Protein AF-A0A932ZPR6-F1 (afdb_monomer)

Nearest PDB structures (foldseek):
  2cpd-assembly1_A  TM=3.664E-01  e=3.251E-01  Homo sapiens
  6q0y-assembly1_A  TM=4.003E-01  e=4.589E-01  Clostridioides difficile 630
  2l48-assembly1_B  TM=3.406E-01  e=9.687E-01  Bacillus phage Gamma
  5a9z-assembly1_CA  TM=4.438E-01  e=5.753E+00  Thermus thermophilus HB8
  2ogk-assembly1_C  TM=2.665E-01  e=3.847E+00  Archaeoglobus fulgidus

Structure (mmCIF, N/CA/C/O backbone):
data_AF-A0A932ZPR6-F1
#
_entry.id   AF-A0A932ZPR6-F1
#
loop_
_atom_site.group_PDB
_atom_site.id
_atom_site.type_symbol
_atom_site.label_atom_id
_atom_site.label_alt_id
_atom_site.label_comp_id
_atom_site.label_asym_id
_atom_site.label_entity_id
_atom_site.label_seq_id
_atom_site.pdbx_PDB_ins_code
_atom_site.Cartn_x
_atom_site.Cartn_y
_atom_site.Cartn_z
_atom_site.occupancy
_atom_site.B_iso_or_equiv
_atom_site.auth_seq_id
_atom_site.auth_comp_id
_atom_site.auth_asym_id
_atom_site.auth_atom_id
_atom_site.pdbx_PDB_model_num
ATOM 1 N N . MET A 1 1 ? 8.414 8.438 45.023 1.00 40.91 1 MET A N 1
ATOM 2 C CA . MET A 1 1 ? 9.130 8.281 43.738 1.00 40.91 1 MET A CA 1
ATOM 3 C C . MET A 1 1 ? 9.738 6.905 43.839 1.00 40.91 1 MET A C 1
ATOM 5 O O . MET A 1 1 ? 10.796 6.776 44.435 1.00 40.91 1 MET A O 1
ATOM 9 N N . ASP A 1 2 ? 9.016 5.896 43.367 1.00 40.22 2 ASP A N 1
ATOM 10 C CA . ASP A 1 2 ? 9.394 4.498 43.551 1.00 40.22 2 ASP A CA 1
ATOM 11 C C . ASP A 1 2 ? 9.586 3.853 42.187 1.00 40.22 2 ASP A C 1
ATOM 13 O O . ASP A 1 2 ? 8.762 3.990 41.278 1.00 40.22 2 ASP A O 1
ATOM 17 N N . PHE A 1 3 ? 10.769 3.267 42.042 1.00 38.22 3 PHE A N 1
ATOM 18 C CA . PHE A 1 3 ? 11.314 2.734 40.809 1.00 38.22 3 PHE A CA 1
ATOM 19 C C . PHE A 1 3 ? 10.657 1.398 40.450 1.00 38.22 3 PHE A C 1
ATOM 21 O O . PHE A 1 3 ? 10.408 0.546 41.295 1.00 38.22 3 PHE A O 1
ATOM 28 N N . ARG A 1 4 ? 10.402 1.251 39.149 1.00 37.84 4 ARG A N 1
ATOM 29 C CA . ARG A 1 4 ? 9.899 0.062 38.458 1.00 37.84 4 ARG A CA 1
ATOM 30 C C . ARG A 1 4 ? 10.867 -1.118 38.609 1.00 37.84 4 ARG A C 1
ATOM 32 O O . ARG A 1 4 ? 12.027 -0.987 38.227 1.00 37.84 4 ARG A O 1
ATOM 39 N N . GLU A 1 5 ? 10.370 -2.282 39.019 1.00 39.88 5 GLU A N 1
ATOM 40 C CA . GLU A 1 5 ? 11.006 -3.569 38.715 1.00 39.88 5 GLU A CA 1
ATOM 41 C C . GLU A 1 5 ? 10.429 -4.108 37.400 1.00 39.88 5 GLU A C 1
ATOM 43 O O . GLU A 1 5 ? 9.227 -4.339 37.269 1.00 39.88 5 GLU A O 1
ATOM 48 N N . ILE A 1 6 ? 11.294 -4.262 36.397 1.00 43.91 6 ILE A N 1
ATOM 49 C CA . ILE A 1 6 ? 11.001 -4.940 35.133 1.00 43.91 6 ILE A CA 1
ATOM 50 C C . ILE A 1 6 ? 11.588 -6.346 35.251 1.00 43.91 6 ILE A C 1
ATOM 52 O O . ILE A 1 6 ? 12.798 -6.505 35.403 1.00 43.91 6 ILE A O 1
ATOM 56 N N . VAL A 1 7 ? 10.731 -7.362 35.177 1.00 37.72 7 VAL A N 1
ATOM 57 C CA . VAL A 1 7 ? 11.133 -8.772 35.131 1.00 37.72 7 VAL A CA 1
ATOM 58 C C . VAL A 1 7 ? 11.650 -9.078 33.725 1.00 37.72 7 VAL A C 1
ATOM 60 O O . VAL A 1 7 ? 10.878 -9.125 32.770 1.00 37.72 7 VAL A O 1
ATOM 63 N N . ALA A 1 8 ? 12.961 -9.275 33.585 1.00 36.38 8 ALA A N 1
ATOM 64 C CA . ALA A 1 8 ? 13.569 -9.772 32.356 1.00 36.38 8 ALA A CA 1
ATOM 65 C C . ALA A 1 8 ? 13.542 -11.310 32.355 1.00 36.38 8 ALA A C 1
ATOM 67 O O . ALA A 1 8 ? 14.167 -11.953 33.198 1.00 36.38 8 ALA A O 1
ATOM 68 N N . VAL A 1 9 ? 12.815 -11.904 31.408 1.00 36.12 9 VAL A N 1
ATOM 69 C CA . VAL A 1 9 ? 12.848 -13.348 31.143 1.00 36.12 9 VAL A CA 1
ATOM 70 C C . VAL A 1 9 ? 14.003 -13.628 30.181 1.00 36.12 9 VAL A C 1
ATOM 72 O O . VAL A 1 9 ? 13.932 -13.290 29.002 1.00 36.12 9 VAL A O 1
ATOM 75 N N . SER A 1 10 ? 15.072 -14.246 30.681 1.00 31.48 10 SER A N 1
ATOM 76 C CA . SER A 1 10 ? 16.168 -14.762 29.853 1.00 31.48 10 SER A CA 1
ATOM 77 C C . SER A 1 10 ? 15.820 -16.159 29.341 1.00 31.48 10 SER A C 1
ATOM 79 O O . SER A 1 10 ? 15.750 -17.107 30.121 1.00 31.48 10 SER A O 1
ATOM 81 N N . VAL A 1 11 ? 15.633 -16.306 28.028 1.00 33.41 11 VAL A N 1
ATOM 82 C CA . VAL A 1 11 ? 15.555 -17.620 27.374 1.00 33.41 11 VAL A CA 1
ATOM 83 C C . VAL A 1 11 ? 16.975 -18.070 27.038 1.00 33.41 11 VAL A C 1
ATOM 85 O O . VAL A 1 11 ? 17.620 -17.527 26.145 1.00 33.41 11 VAL A O 1
ATOM 88 N N . VAL A 1 12 ? 17.473 -19.067 27.769 1.00 35.25 12 VAL A N 1
ATOM 89 C CA . VAL A 1 12 ? 18.724 -19.762 27.446 1.00 35.25 12 VAL A CA 1
ATOM 90 C C . VAL A 1 12 ? 18.400 -20.882 26.460 1.00 35.25 12 VAL A C 1
ATOM 92 O O . VAL A 1 12 ? 17.776 -21.873 26.832 1.00 35.25 12 VAL A O 1
ATOM 95 N N . VAL A 1 13 ? 18.826 -20.740 25.203 1.00 35.50 13 VAL A N 1
ATOM 96 C CA . VAL A 1 13 ? 18.823 -21.846 24.234 1.00 35.50 13 VAL A CA 1
ATOM 97 C C . VAL A 1 13 ? 20.165 -22.572 24.334 1.00 35.50 13 VAL A C 1
ATOM 99 O O . VAL A 1 13 ? 21.198 -22.065 23.907 1.00 35.50 13 VAL A O 1
ATOM 102 N N . LEU A 1 14 ? 20.145 -23.766 24.929 1.00 34.62 14 LEU A N 1
ATOM 103 C CA . LEU A 1 14 ? 21.257 -24.716 24.928 1.00 34.62 14 LEU A CA 1
ATOM 104 C C . LEU A 1 14 ? 21.286 -25.447 23.581 1.00 34.62 14 LEU A C 1
ATOM 106 O O . LEU A 1 14 ? 20.441 -26.303 23.327 1.00 34.62 14 LEU A O 1
ATOM 110 N N . ILE A 1 15 ? 22.273 -25.148 22.735 1.00 43.94 15 ILE A N 1
ATOM 111 C CA . ILE A 1 15 ? 22.598 -25.990 21.577 1.00 43.94 15 ILE A CA 1
ATOM 112 C C . ILE A 1 15 ? 23.733 -26.925 22.007 1.00 43.94 15 ILE A C 1
ATOM 114 O O . ILE A 1 15 ? 24.902 -26.544 22.030 1.00 43.94 15 ILE A O 1
ATOM 118 N N . ALA A 1 16 ? 23.371 -28.147 22.403 1.00 40.16 16 ALA A N 1
ATOM 119 C CA . ALA A 1 16 ? 24.311 -29.253 22.563 1.00 40.16 16 ALA A CA 1
ATOM 120 C C . ALA A 1 16 ? 24.772 -29.712 21.167 1.00 40.16 16 ALA A C 1
ATOM 122 O O . ALA A 1 16 ? 23.947 -29.961 20.290 1.00 40.16 16 ALA A O 1
ATOM 123 N N . GLY A 1 17 ? 26.089 -29.735 20.949 1.00 30.69 17 GLY A N 1
ATOM 124 C CA . GLY A 1 17 ? 26.693 -29.790 19.617 1.00 30.69 17 GLY A CA 1
ATOM 125 C C . GLY A 1 17 ? 27.004 -31.173 19.048 1.00 30.69 17 GLY A C 1
ATOM 126 O O . GLY A 1 17 ? 26.738 -32.197 19.667 1.00 30.69 17 GLY A O 1
ATOM 127 N N . CYS A 1 18 ? 27.648 -31.173 17.877 1.00 32.62 18 CYS A N 1
ATOM 128 C CA . CYS A 1 18 ? 28.673 -32.143 17.480 1.00 32.62 18 CYS A CA 1
ATOM 129 C C . CYS A 1 18 ? 29.431 -31.667 16.226 1.00 32.62 18 CYS A C 1
ATOM 131 O O . CYS A 1 18 ? 28.817 -31.261 15.247 1.00 32.62 18 CYS A O 1
ATOM 133 N N . GLY A 1 19 ? 30.763 -31.734 16.330 1.00 34.94 19 GLY A N 1
ATOM 134 C CA . GLY A 1 19 ? 31.835 -31.714 15.324 1.00 34.94 19 GLY A CA 1
ATOM 135 C C . GLY A 1 19 ? 31.557 -31.389 13.852 1.00 34.94 19 GLY A C 1
ATOM 136 O O . GLY A 1 19 ? 30.780 -32.058 13.179 1.00 34.94 19 GLY A O 1
ATOM 137 N N . GLY A 1 20 ? 32.364 -30.467 13.323 1.00 32.41 20 GLY A N 1
ATOM 138 C CA . GLY A 1 20 ? 32.589 -30.303 11.889 1.00 32.41 20 GLY A CA 1
ATOM 139 C C . GLY A 1 20 ? 33.274 -28.980 11.574 1.00 32.41 20 GLY A C 1
ATOM 140 O O . GLY A 1 20 ? 32.606 -27.965 11.410 1.00 32.41 20 GLY A O 1
ATOM 141 N N . GLU A 1 21 ? 34.605 -28.987 11.510 1.00 45.28 21 GLU A N 1
ATOM 142 C CA . GLU A 1 21 ? 35.416 -27.875 11.014 1.00 45.28 21 GLU A CA 1
ATOM 143 C C . GLU A 1 21 ? 35.028 -27.553 9.565 1.00 45.28 21 GLU A C 1
ATOM 145 O O . GLU A 1 21 ? 35.339 -28.276 8.624 1.00 45.28 21 GLU A O 1
ATOM 150 N N . GLY A 1 22 ? 34.316 -26.449 9.401 1.00 36.12 22 GLY A N 1
ATOM 151 C CA . GLY A 1 22 ? 34.008 -25.836 8.125 1.00 36.12 22 GLY A CA 1
ATOM 152 C C . GLY A 1 22 ? 33.693 -24.386 8.418 1.00 36.12 22 GLY A C 1
ATOM 153 O O . GLY A 1 22 ? 32.597 -24.072 8.872 1.00 36.12 22 GLY A O 1
ATOM 154 N N . ALA A 1 23 ? 34.681 -23.512 8.230 1.00 39.75 23 ALA A N 1
ATOM 155 C CA . ALA A 1 23 ? 34.545 -22.069 8.365 1.00 39.75 23 ALA A CA 1
ATOM 156 C C . ALA A 1 23 ? 33.642 -21.519 7.246 1.00 39.75 23 ALA A C 1
ATOM 158 O O . ALA A 1 23 ? 34.094 -20.853 6.322 1.00 39.75 23 ALA A O 1
ATOM 159 N N . GLY A 1 24 ? 32.353 -21.842 7.307 1.00 35.62 24 GLY A N 1
ATOM 160 C CA . GLY A 1 24 ? 31.303 -21.037 6.723 1.00 35.62 24 GLY A CA 1
ATOM 161 C C . GLY A 1 24 ? 30.933 -20.012 7.776 1.00 35.62 24 GLY A C 1
ATOM 162 O O . GLY A 1 24 ? 30.325 -20.356 8.787 1.00 35.62 24 GLY A O 1
ATOM 163 N N . THR A 1 25 ? 31.322 -18.758 7.572 1.00 37.00 25 THR A N 1
ATOM 164 C CA . THR A 1 25 ? 30.640 -17.634 8.208 1.00 37.00 25 THR A CA 1
ATOM 165 C C . THR A 1 25 ? 29.164 -17.761 7.854 1.00 37.00 25 THR A C 1
ATOM 167 O O . THR A 1 25 ? 28.737 -17.373 6.771 1.00 37.00 25 THR A O 1
ATOM 170 N N . VAL A 1 26 ? 28.385 -18.368 8.748 1.00 42.69 26 VAL A N 1
ATOM 171 C CA . VAL A 1 26 ? 26.944 -18.159 8.801 1.00 42.69 26 VAL A CA 1
ATOM 172 C C . VAL A 1 26 ? 26.808 -16.681 9.128 1.00 42.69 26 VAL A C 1
ATOM 174 O O . VAL A 1 26 ? 26.998 -16.274 10.273 1.00 42.69 26 VAL A O 1
ATOM 177 N N . GLU A 1 27 ? 26.598 -15.859 8.098 1.00 37.22 27 GLU A N 1
ATOM 178 C CA . GLU A 1 27 ? 26.069 -14.515 8.284 1.00 37.22 27 GLU A CA 1
ATOM 179 C C . GLU A 1 27 ? 24.806 -14.684 9.125 1.00 37.22 27 GLU A C 1
ATOM 181 O O . GLU A 1 27 ? 23.796 -15.220 8.662 1.00 37.22 27 GLU A O 1
ATOM 186 N N . ALA A 1 28 ? 24.894 -14.312 10.404 1.00 46.56 28 ALA A N 1
ATOM 187 C CA . ALA A 1 28 ? 23.719 -14.171 11.239 1.00 46.56 28 ALA A CA 1
ATOM 188 C C . ALA A 1 28 ? 22.738 -13.285 10.457 1.00 46.56 28 ALA A C 1
ATOM 190 O O . ALA A 1 28 ? 23.176 -12.260 9.920 1.00 46.56 28 ALA A O 1
ATOM 191 N N . PRO A 1 29 ? 21.452 -13.666 10.334 1.00 42.94 29 PRO A N 1
ATOM 192 C CA . PRO A 1 29 ? 20.492 -12.853 9.611 1.00 42.94 29 PRO A CA 1
ATOM 193 C C . PRO A 1 29 ? 20.550 -11.458 10.216 1.00 42.94 29 PRO A C 1
ATOM 195 O O . PRO A 1 29 ? 20.310 -11.285 11.412 1.00 42.94 29 PRO A O 1
ATOM 198 N N . VAL A 1 30 ? 20.947 -10.476 9.404 1.00 49.91 30 VAL A N 1
ATOM 199 C CA . VAL A 1 30 ? 20.892 -9.071 9.788 1.00 49.91 30 VAL A CA 1
ATOM 200 C C . VAL A 1 30 ? 19.441 -8.829 10.178 1.00 49.91 30 VAL A C 1
ATOM 202 O O . VAL A 1 30 ? 18.570 -8.809 9.307 1.00 49.91 30 VAL A O 1
ATOM 205 N N . LEU A 1 31 ? 19.184 -8.734 11.484 1.00 46.25 31 LEU A N 1
ATOM 206 C CA . LEU A 1 31 ? 17.893 -8.391 12.070 1.00 46.25 31 LEU A CA 1
ATOM 207 C C . LEU A 1 31 ? 17.603 -6.951 11.653 1.00 46.25 31 LEU A C 1
ATOM 209 O O . LEU A 1 31 ? 17.868 -6.002 12.386 1.00 46.25 31 LEU A O 1
ATOM 213 N N . ARG A 1 32 ? 17.153 -6.774 10.408 1.00 56.12 32 ARG A N 1
ATOM 214 C CA . ARG A 1 32 ? 16.643 -5.491 9.948 1.00 56.12 32 ARG A CA 1
ATOM 215 C C . ARG A 1 32 ? 15.386 -5.225 10.774 1.00 56.12 32 ARG A C 1
ATOM 217 O O . ARG A 1 32 ? 14.581 -6.149 10.910 1.00 56.12 32 ARG A O 1
ATOM 224 N N . PRO A 1 33 ? 15.222 -4.017 11.337 1.00 61.50 33 PRO A N 1
ATOM 225 C CA . PRO A 1 33 ? 13.984 -3.670 12.018 1.00 61.50 33 PRO A CA 1
ATOM 226 C C . PRO A 1 33 ? 12.812 -3.941 11.072 1.00 61.50 33 PRO A C 1
ATOM 228 O O . PRO A 1 33 ? 12.909 -3.661 9.870 1.00 61.50 33 PRO A O 1
ATOM 231 N N . GLU A 1 34 ? 11.747 -4.545 11.603 1.00 67.31 34 GLU A N 1
ATOM 232 C CA . GLU A 1 34 ? 10.558 -4.840 10.808 1.00 67.31 34 GLU A CA 1
ATOM 233 C C . GLU A 1 34 ? 10.031 -3.545 10.173 1.00 67.31 34 GLU A C 1
ATOM 235 O O . GLU A 1 34 ? 10.026 -2.499 10.833 1.00 67.31 34 GLU A O 1
ATOM 240 N N . PRO A 1 35 ? 9.615 -3.583 8.896 1.00 72.44 35 PRO A N 1
ATOM 241 C CA . PRO A 1 35 ? 9.017 -2.419 8.269 1.00 72.44 35 PRO A CA 1
ATOM 242 C C . PRO A 1 35 ? 7.769 -2.000 9.051 1.00 72.44 35 PRO A C 1
ATOM 244 O O . PRO A 1 35 ? 6.960 -2.829 9.472 1.00 72.44 35 PRO A O 1
ATOM 247 N N . VAL A 1 36 ? 7.606 -0.690 9.224 1.00 74.56 36 VAL A N 1
ATOM 248 C CA . VAL A 1 36 ? 6.411 -0.092 9.841 1.00 74.56 36 VAL A CA 1
ATOM 249 C C . VAL A 1 36 ? 5.182 -0.340 8.955 1.00 74.56 36 VAL A C 1
ATOM 251 O O . VAL A 1 36 ? 4.048 -0.444 9.428 1.00 74.56 36 VAL A O 1
ATOM 254 N N . ALA A 1 37 ? 5.437 -0.449 7.653 1.00 82.38 37 ALA A N 1
ATOM 255 C CA . ALA A 1 37 ? 4.458 -0.544 6.597 1.00 82.38 37 ALA A CA 1
ATOM 256 C C . ALA A 1 37 ? 5.058 -1.314 5.411 1.00 82.38 37 ALA A C 1
ATOM 258 O O . ALA A 1 37 ? 6.166 -1.002 4.987 1.00 82.38 37 ALA A O 1
ATOM 259 N N . THR A 1 38 ? 4.318 -2.255 4.832 1.00 88.31 38 THR A N 1
ATOM 260 C CA . THR A 1 38 ? 4.675 -2.915 3.569 1.00 88.31 38 THR A CA 1
ATOM 261 C C . THR A 1 38 ? 3.549 -2.708 2.566 1.00 88.31 38 THR A C 1
ATOM 263 O O . THR A 1 38 ? 2.391 -3.048 2.822 1.00 88.31 38 THR A O 1
ATOM 266 N N . ILE A 1 39 ? 3.878 -2.132 1.412 1.00 87.88 39 ILE A N 1
ATOM 267 C CA . ILE A 1 39 ? 2.940 -1.878 0.320 1.00 87.88 39 ILE A CA 1
ATOM 268 C C . ILE A 1 39 ? 3.151 -2.935 -0.752 1.00 87.88 39 ILE A C 1
ATOM 270 O O . ILE A 1 39 ? 4.220 -3.005 -1.344 1.00 87.88 39 ILE A O 1
ATOM 274 N N . HIS A 1 40 ? 2.125 -3.718 -1.041 1.00 90.44 40 HIS A N 1
ATOM 275 C CA . HIS A 1 40 ? 2.143 -4.706 -2.107 1.00 90.44 40 HIS A CA 1
ATOM 276 C C . HIS A 1 40 ? 1.277 -4.208 -3.261 1.00 90.44 40 HIS A C 1
ATOM 278 O O . HIS A 1 40 ? 0.091 -3.918 -3.076 1.00 90.44 40 HIS A O 1
ATOM 284 N N . MET A 1 41 ? 1.848 -4.111 -4.458 1.00 89.94 41 MET A N 1
ATOM 285 C CA . MET A 1 41 ? 1.124 -3.674 -5.646 1.00 89.94 41 MET A CA 1
ATOM 286 C C . MET A 1 41 ? 1.197 -4.709 -6.750 1.00 89.94 41 MET A C 1
ATOM 288 O O . MET A 1 41 ? 2.277 -5.038 -7.238 1.00 89.94 41 MET A O 1
ATOM 292 N N . ASP A 1 42 ? 0.023 -5.142 -7.188 1.00 90.44 42 ASP A N 1
ATOM 293 C CA . ASP A 1 42 ? -0.128 -5.905 -8.416 1.00 90.44 42 ASP A CA 1
ATOM 294 C C . ASP A 1 42 ? 0.057 -4.955 -9.591 1.00 90.44 42 ASP A C 1
ATOM 296 O O . ASP A 1 42 ? -0.575 -3.893 -9.645 1.00 90.44 42 ASP A O 1
ATOM 300 N N . ILE A 1 43 ? 0.888 -5.326 -10.554 1.00 89.62 43 ILE A N 1
ATOM 301 C CA . ILE A 1 43 ? 1.187 -4.488 -11.707 1.00 89.62 43 ILE A CA 1
ATOM 302 C C . ILE A 1 43 ? 1.129 -5.290 -13.003 1.00 89.62 43 ILE A C 1
ATOM 304 O O . ILE A 1 43 ? 1.302 -6.498 -13.049 1.00 89.62 43 ILE A O 1
ATOM 308 N N . THR A 1 44 ? 0.917 -4.584 -14.104 1.00 88.25 44 THR A N 1
ATOM 309 C CA . THR A 1 44 ? 1.226 -5.087 -15.446 1.00 88.25 44 THR A CA 1
ATOM 310 C C . THR A 1 44 ? 2.228 -4.149 -16.071 1.00 88.25 44 THR A C 1
ATOM 312 O O . THR A 1 44 ? 2.114 -2.948 -15.854 1.00 88.25 44 THR A O 1
ATOM 315 N N . GLY A 1 45 ? 3.156 -4.643 -16.883 1.00 82.50 45 GLY A N 1
ATOM 316 C CA . GLY A 1 45 ? 4.068 -3.782 -17.629 1.00 82.50 45 GLY A CA 1
ATOM 317 C C . GLY A 1 45 ? 5.387 -4.458 -17.963 1.00 82.50 45 GLY A C 1
ATOM 318 O O . GLY A 1 45 ? 5.661 -5.582 -17.552 1.00 82.50 45 GLY A O 1
ATOM 319 N N . CYS A 1 46 ? 6.225 -3.764 -18.730 1.00 80.75 46 CYS A N 1
ATOM 320 C CA . CYS A 1 46 ? 7.535 -4.284 -19.102 1.00 80.75 46 CYS A CA 1
ATOM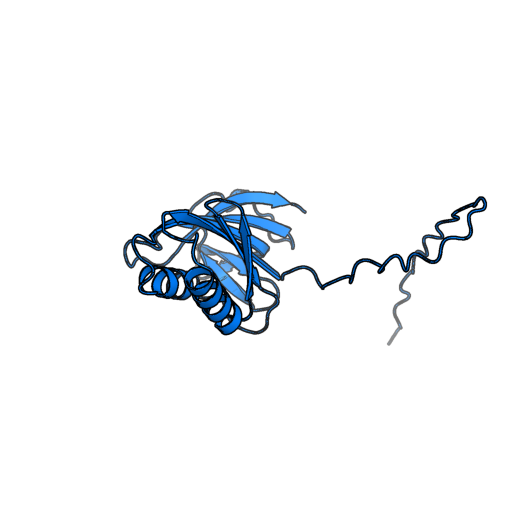 321 C C . CYS A 1 46 ? 8.559 -4.021 -17.984 1.00 80.75 46 CYS A C 1
ATOM 323 O O . CYS A 1 46 ? 9.253 -3.007 -17.998 1.00 80.75 46 CYS A O 1
ATOM 325 N N . LEU A 1 47 ? 8.658 -4.937 -17.015 1.00 79.31 47 LEU A N 1
ATOM 326 C CA . LEU A 1 47 ? 9.699 -4.925 -15.973 1.00 79.31 47 LEU A CA 1
ATOM 327 C C . LEU A 1 47 ? 10.851 -5.904 -16.239 1.00 79.31 47 LEU A C 1
ATOM 329 O O . LEU A 1 47 ? 11.639 -6.214 -15.343 1.00 79.31 47 LEU A O 1
ATOM 333 N N . SER A 1 48 ? 10.966 -6.406 -17.465 1.00 78.38 48 SER A N 1
ATOM 334 C CA . SER A 1 48 ? 12.065 -7.282 -17.879 1.00 78.38 48 SER A CA 1
ATOM 335 C C . SER A 1 48 ? 13.395 -6.536 -18.013 1.00 78.38 48 SER A C 1
ATOM 337 O O . SER A 1 48 ? 14.449 -7.161 -17.950 1.00 78.38 48 SER A O 1
ATOM 339 N N . CYS A 1 49 ? 13.365 -5.207 -18.161 1.00 84.06 49 CYS A N 1
ATOM 340 C CA . CYS A 1 49 ? 14.560 -4.391 -18.331 1.00 84.06 49 CYS A CA 1
ATOM 341 C C . CYS A 1 49 ? 15.131 -3.907 -16.986 1.00 84.06 49 CYS A C 1
ATOM 343 O O . CYS A 1 49 ? 14.396 -3.433 -16.117 1.00 84.06 49 CYS A O 1
ATOM 345 N N . GLU A 1 50 ? 16.454 -3.981 -16.815 1.00 85.69 50 GLU A N 1
ATOM 346 C CA . GLU A 1 50 ? 17.119 -3.529 -15.584 1.00 85.69 50 GLU A CA 1
ATOM 347 C C . GLU A 1 50 ? 16.905 -2.031 -15.338 1.00 85.69 50 GLU A C 1
ATOM 349 O O . GLU A 1 50 ? 16.626 -1.632 -14.211 1.00 85.69 50 GLU A O 1
ATOM 354 N N . MET A 1 51 ? 16.914 -1.219 -16.399 1.00 86.25 51 MET A N 1
ATOM 355 C CA . MET A 1 51 ? 16.601 0.213 -16.325 1.00 86.25 51 MET A CA 1
ATOM 356 C C . MET A 1 51 ? 15.211 0.479 -15.731 1.00 86.25 51 MET A C 1
ATOM 358 O O . MET A 1 51 ? 15.047 1.373 -14.910 1.00 86.25 51 MET A O 1
ATOM 362 N N . CYS A 1 52 ? 14.217 -0.332 -16.093 1.00 85.06 52 CYS A N 1
ATOM 363 C CA . CYS A 1 52 ? 12.838 -0.229 -15.626 1.00 85.06 52 CYS A CA 1
ATOM 364 C C . CYS A 1 52 ? 12.781 -0.501 -14.115 1.00 85.06 52 CYS A C 1
ATOM 366 O O . CYS A 1 52 ? 12.210 0.272 -13.347 1.00 85.06 52 CYS A O 1
ATOM 368 N N . ARG A 1 53 ? 13.456 -1.572 -13.674 1.00 88.25 53 ARG A N 1
ATOM 369 C CA . ARG A 1 53 ? 13.570 -1.933 -12.254 1.00 88.25 53 ARG A CA 1
ATOM 370 C C . ARG A 1 53 ? 14.367 -0.900 -11.457 1.00 88.25 53 ARG A C 1
ATOM 372 O O . ARG A 1 53 ? 14.002 -0.602 -10.324 1.00 88.25 53 ARG A O 1
ATOM 379 N N . ALA A 1 54 ? 15.428 -0.337 -12.033 1.00 88.00 54 ALA A N 1
ATOM 380 C CA . ALA A 1 54 ? 16.233 0.709 -11.409 1.00 88.00 54 ALA A CA 1
ATOM 381 C C . ALA A 1 54 ? 15.428 2.000 -11.198 1.00 88.00 54 ALA A C 1
ATOM 383 O O . ALA A 1 54 ? 15.491 2.582 -10.117 1.00 88.00 54 ALA A O 1
ATOM 384 N N . THR A 1 55 ? 14.615 2.407 -12.178 1.00 87.44 55 THR A N 1
ATOM 385 C CA . THR A 1 55 ? 13.692 3.543 -12.036 1.00 87.44 55 THR A CA 1
ATOM 386 C C . THR A 1 55 ? 12.698 3.314 -10.897 1.00 87.44 55 THR A C 1
ATOM 388 O O . THR A 1 55 ? 12.541 4.186 -10.046 1.00 87.44 55 THR A O 1
ATOM 391 N N . MET A 1 56 ? 12.088 2.127 -10.817 1.00 85.56 56 MET A N 1
ATOM 392 C CA . MET A 1 56 ? 11.155 1.779 -9.735 1.00 85.56 56 MET A CA 1
ATOM 393 C C . MET A 1 56 ? 11.832 1.766 -8.356 1.00 85.56 56 MET A C 1
ATOM 395 O O . MET A 1 56 ? 11.283 2.311 -7.403 1.00 85.56 56 MET A O 1
ATOM 399 N N . ARG A 1 57 ? 13.054 1.220 -8.254 1.00 88.38 57 ARG A N 1
ATOM 400 C CA . ARG A 1 57 ? 13.872 1.275 -7.026 1.00 88.38 57 ARG A CA 1
ATOM 401 C C . ARG A 1 57 ? 14.147 2.697 -6.582 1.00 88.38 57 ARG A C 1
ATOM 403 O O . ARG A 1 57 ? 13.941 3.005 -5.417 1.00 88.38 57 ARG A O 1
ATOM 410 N N . ARG A 1 58 ? 14.567 3.561 -7.507 1.00 86.06 58 ARG A N 1
ATOM 411 C CA . ARG A 1 58 ? 14.832 4.966 -7.197 1.00 86.06 58 ARG A CA 1
ATOM 412 C C . ARG A 1 58 ? 13.577 5.670 -6.679 1.00 86.06 58 ARG A C 1
ATOM 414 O O . ARG A 1 58 ? 13.693 6.421 -5.724 1.00 86.06 58 ARG A O 1
ATOM 421 N N . MET A 1 59 ? 12.407 5.421 -7.273 1.00 83.38 59 MET A N 1
ATOM 422 C CA . MET A 1 59 ? 11.149 6.011 -6.794 1.00 83.38 59 MET A CA 1
ATOM 423 C C . MET A 1 59 ? 10.806 5.541 -5.379 1.00 83.38 59 MET A C 1
ATOM 425 O O . MET A 1 59 ? 10.576 6.375 -4.517 1.00 83.38 59 MET A O 1
ATOM 429 N N . ALA A 1 60 ? 10.848 4.231 -5.113 1.00 81.88 60 ALA A N 1
ATOM 430 C CA . ALA A 1 60 ? 10.580 3.706 -3.773 1.00 81.88 60 ALA A CA 1
ATOM 431 C C . ALA A 1 60 ? 11.552 4.276 -2.723 1.00 81.88 60 ALA A C 1
ATOM 433 O O . ALA A 1 60 ? 11.128 4.687 -1.648 1.00 81.88 60 ALA A O 1
ATOM 434 N N . GLN A 1 61 ? 12.839 4.384 -3.067 1.00 82.56 61 GLN A N 1
ATOM 435 C CA . GLN A 1 61 ? 13.862 4.953 -2.186 1.00 82.56 61 GLN A CA 1
ATOM 436 C C . GLN A 1 61 ? 13.642 6.441 -1.890 1.00 82.56 61 GLN A C 1
ATOM 438 O O . GLN A 1 61 ? 13.956 6.881 -0.789 1.00 82.56 61 GLN A O 1
ATOM 443 N N . GLN A 1 62 ? 13.099 7.213 -2.838 1.00 78.50 62 GLN A N 1
ATOM 444 C CA . GLN A 1 62 ? 12.725 8.615 -2.606 1.00 78.50 62 GLN A CA 1
ATOM 445 C C . GLN A 1 62 ? 11.595 8.768 -1.584 1.00 78.50 62 GLN A C 1
ATOM 447 O O . GLN A 1 62 ? 11.454 9.845 -1.023 1.00 78.50 62 GLN A O 1
ATOM 452 N N . ASP A 1 63 ? 10.814 7.713 -1.354 1.00 72.25 63 ASP A N 1
ATOM 453 C CA . ASP A 1 63 ? 9.728 7.666 -0.371 1.00 72.25 63 ASP A CA 1
ATOM 454 C C . ASP A 1 63 ? 10.121 6.885 0.896 1.00 72.25 63 ASP A C 1
ATOM 456 O O . ASP A 1 63 ? 9.261 6.411 1.639 1.00 72.25 63 ASP A O 1
ATOM 460 N N . GLY A 1 64 ? 11.425 6.687 1.125 1.00 71.19 64 GLY A N 1
ATOM 461 C CA . GLY A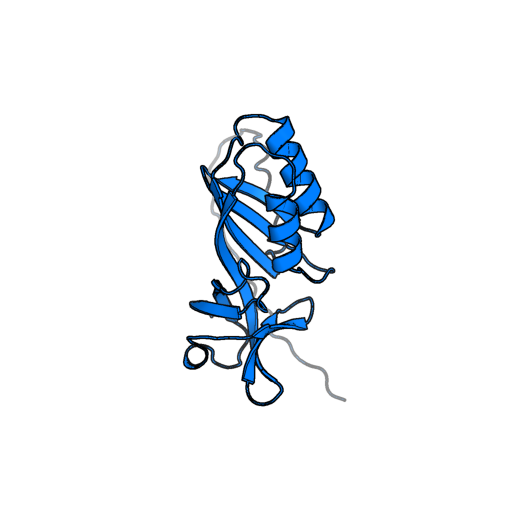 1 64 ? 11.935 5.968 2.296 1.00 71.19 64 GLY A CA 1
ATOM 462 C C . GLY A 1 64 ? 11.636 4.463 2.291 1.00 71.19 64 GLY A C 1
ATOM 463 O O . GLY A 1 64 ? 11.624 3.830 3.352 1.00 71.19 64 GLY A O 1
ATOM 464 N N . GLY A 1 65 ? 11.367 3.890 1.113 1.00 78.94 65 GLY A N 1
ATOM 465 C CA . GLY A 1 65 ? 11.031 2.483 0.928 1.00 78.94 65 GLY A CA 1
ATOM 466 C C . GLY A 1 65 ? 12.101 1.668 0.195 1.00 78.94 65 GLY A C 1
ATOM 467 O O . GLY A 1 65 ? 12.762 2.147 -0.727 1.00 78.94 65 GLY A O 1
ATOM 468 N N . ASP A 1 66 ? 12.227 0.393 0.557 1.00 85.31 66 ASP A N 1
ATOM 469 C CA . ASP A 1 66 ? 12.976 -0.606 -0.212 1.00 85.31 66 ASP A CA 1
ATOM 470 C C . ASP A 1 66 ? 12.0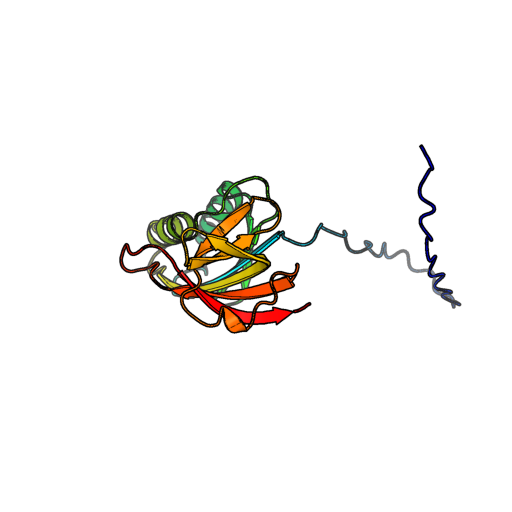08 -1.420 -1.077 1.00 85.31 66 ASP A C 1
ATOM 472 O O . ASP A 1 66 ? 11.069 -2.013 -0.553 1.00 85.31 66 ASP A O 1
ATOM 476 N N . ILE A 1 67 ? 12.243 -1.494 -2.392 1.00 87.88 67 ILE A N 1
ATOM 477 C CA . ILE A 1 67 ? 11.393 -2.278 -3.301 1.00 87.88 67 ILE A CA 1
ATOM 478 C C . ILE A 1 67 ? 11.957 -3.675 -3.582 1.00 87.88 67 ILE A C 1
ATOM 480 O O . ILE A 1 67 ? 13.145 -3.857 -3.880 1.00 87.88 67 ILE A O 1
ATOM 484 N N . ARG A 1 68 ? 11.064 -4.658 -3.593 1.00 89.56 68 ARG A N 1
ATOM 485 C CA . ARG A 1 68 ? 11.274 -6.031 -4.043 1.00 89.56 68 ARG A CA 1
ATOM 486 C C . ARG A 1 68 ? 10.340 -6.325 -5.214 1.00 89.56 68 ARG A C 1
ATOM 488 O O . ARG A 1 68 ? 9.239 -5.791 -5.290 1.00 89.56 68 ARG A O 1
ATOM 495 N N . PHE A 1 69 ? 10.803 -7.151 -6.146 1.00 87.44 69 PHE A N 1
ATOM 496 C CA . PHE A 1 69 ? 10.024 -7.567 -7.313 1.00 87.44 69 PHE A CA 1
ATOM 497 C C . PHE A 1 69 ? 9.673 -9.039 -7.160 1.00 87.44 69 PHE A C 1
ATOM 499 O O . PHE A 1 69 ? 10.580 -9.866 -7.046 1.00 87.44 69 PHE A O 1
ATOM 506 N N . GLU A 1 70 ? 8.386 -9.357 -7.201 1.00 86.31 70 GLU A N 1
ATOM 507 C CA . GLU A 1 70 ? 7.866 -10.708 -7.013 1.00 86.31 70 GLU A CA 1
ATOM 508 C C . GLU A 1 70 ? 6.923 -11.048 -8.171 1.00 86.31 70 GLU A C 1
ATOM 510 O O . GLU A 1 70 ? 5.721 -10.811 -8.125 1.00 86.31 70 GLU A O 1
ATOM 515 N N . GLY A 1 71 ? 7.489 -11.562 -9.268 1.00 83.81 71 GLY A N 1
ATOM 516 C CA . GLY A 1 71 ? 6.726 -11.842 -10.487 1.00 83.81 71 GLY A CA 1
ATOM 517 C C . GLY A 1 71 ? 6.076 -10.577 -11.060 1.00 83.81 71 GLY A C 1
ATOM 518 O O . GLY A 1 71 ? 6.783 -9.641 -11.438 1.00 83.81 71 GLY A O 1
ATOM 519 N N . ASP A 1 72 ? 4.743 -10.572 -11.102 1.00 85.25 72 ASP A N 1
ATOM 520 C CA . ASP A 1 72 ? 3.904 -9.453 -11.557 1.00 85.25 72 ASP A CA 1
ATOM 521 C C . ASP A 1 72 ? 3.490 -8.508 -10.411 1.00 85.25 72 ASP A C 1
ATOM 523 O O . ASP A 1 72 ? 2.585 -7.685 -10.559 1.00 85.25 72 ASP A O 1
ATOM 527 N N . ALA A 1 73 ? 4.155 -8.608 -9.262 1.00 87.88 73 ALA A N 1
ATOM 528 C CA . ALA A 1 73 ? 3.948 -7.737 -8.120 1.00 87.88 73 ALA A CA 1
ATOM 529 C C . ALA A 1 73 ? 5.238 -7.029 -7.696 1.00 87.88 73 ALA A C 1
ATOM 531 O O . ALA A 1 73 ? 6.365 -7.465 -7.964 1.00 87.88 73 ALA A O 1
ATOM 532 N N . ILE A 1 74 ? 5.052 -5.911 -7.005 1.00 89.12 74 ILE A N 1
ATOM 533 C CA . ILE A 1 74 ? 6.107 -5.212 -6.282 1.00 89.12 74 ILE A CA 1
ATOM 534 C C . ILE A 1 74 ? 5.730 -5.084 -4.816 1.00 89.12 74 ILE A C 1
ATOM 536 O O . ILE A 1 74 ? 4.581 -4.802 -4.483 1.00 89.12 74 ILE A O 1
ATOM 540 N N . GLU A 1 75 ? 6.721 -5.234 -3.952 1.00 89.75 75 GLU A N 1
ATOM 541 C CA . GLU A 1 75 ? 6.589 -4.978 -2.523 1.00 89.75 75 GLU A CA 1
ATOM 542 C C . GLU A 1 75 ? 7.505 -3.833 -2.135 1.00 89.75 75 GLU A C 1
ATOM 544 O O . GLU A 1 75 ? 8.658 -3.804 -2.553 1.00 89.75 75 GLU A O 1
ATOM 549 N N . ILE A 1 76 ? 6.993 -2.875 -1.374 1.00 87.62 76 ILE A N 1
ATOM 550 C CA . ILE A 1 76 ? 7.734 -1.709 -0.907 1.00 87.62 76 ILE A CA 1
ATOM 551 C C . ILE A 1 76 ? 7.692 -1.726 0.614 1.00 87.62 76 ILE A C 1
ATOM 553 O O . ILE A 1 76 ? 6.641 -1.499 1.211 1.00 87.62 76 ILE A O 1
ATOM 557 N N . ASP A 1 77 ? 8.839 -2.004 1.223 1.00 87.06 77 ASP A N 1
ATOM 558 C CA . ASP A 1 77 ? 9.029 -2.003 2.668 1.00 87.06 77 ASP A CA 1
ATOM 559 C C . ASP A 1 77 ? 9.392 -0.599 3.135 1.00 87.06 77 ASP A C 1
ATOM 561 O O . ASP A 1 77 ? 10.464 -0.082 2.817 1.00 87.06 77 ASP A O 1
ATOM 565 N N . CYS A 1 78 ? 8.519 0.009 3.923 1.00 77.69 78 CYS A N 1
ATOM 566 C CA . CYS A 1 78 ? 8.674 1.359 4.429 1.00 77.69 78 CYS A CA 1
ATOM 567 C C . CYS A 1 78 ? 9.120 1.330 5.892 1.00 77.69 78 CYS A C 1
ATOM 569 O O . CYS A 1 78 ? 8.470 0.722 6.748 1.00 77.69 78 CYS A O 1
ATOM 571 N N . ARG A 1 79 ? 10.236 2.002 6.192 1.00 73.81 79 ARG A N 1
ATOM 572 C CA . ARG A 1 79 ? 10.872 1.935 7.521 1.00 73.81 79 ARG A CA 1
ATOM 573 C C . ARG A 1 79 ? 10.683 3.185 8.403 1.00 73.81 79 ARG A C 1
ATOM 575 O O . ARG A 1 79 ? 11.036 3.113 9.572 1.00 73.81 79 ARG A O 1
ATOM 582 N N . GLY A 1 80 ? 10.045 4.250 7.896 1.00 58.75 80 GLY A N 1
ATOM 583 C CA . GLY A 1 80 ? 9.748 5.510 8.618 1.00 58.75 80 GLY A CA 1
ATOM 584 C C . GLY A 1 80 ? 10.991 6.403 8.752 1.00 58.75 80 GLY A C 1
ATOM 585 O O . GLY A 1 80 ? 12.055 5.907 9.087 1.00 58.75 80 GLY A O 1
ATOM 586 N N . GLU A 1 81 ? 10.968 7.683 8.364 1.00 54.97 81 GLU A N 1
ATOM 587 C CA . GLU A 1 81 ? 10.319 8.801 9.084 1.00 54.97 81 GLU A CA 1
ATOM 588 C C . GLU A 1 81 ? 9.262 9.585 8.271 1.00 54.97 81 GLU A C 1
ATOM 590 O O . GLU A 1 81 ? 8.521 10.391 8.833 1.00 54.97 81 GLU A O 1
ATOM 595 N N . GLU A 1 82 ? 9.164 9.362 6.959 1.00 61.44 82 GLU A N 1
ATOM 596 C CA . GLU A 1 82 ? 8.345 10.199 6.072 1.00 61.44 82 GLU A CA 1
ATOM 597 C C . GLU A 1 82 ? 6.900 9.679 5.891 1.00 61.44 82 GLU A C 1
ATOM 599 O O . GLU A 1 82 ? 6.646 8.468 5.921 1.00 61.44 82 GLU A O 1
ATOM 604 N N . PRO A 1 83 ? 5.910 10.579 5.721 1.00 58.84 83 PRO A N 1
ATOM 605 C CA . PRO A 1 83 ? 4.534 10.190 5.439 1.00 58.84 83 PRO A CA 1
ATOM 606 C C . PRO A 1 83 ? 4.428 9.551 4.049 1.00 58.84 83 PRO A C 1
ATOM 608 O O . PRO A 1 83 ? 4.764 10.157 3.031 1.00 58.84 83 PRO A O 1
ATOM 611 N N . LEU A 1 84 ? 3.898 8.331 3.993 1.00 63.12 84 LEU A N 1
ATOM 612 C CA . LEU A 1 84 ? 3.694 7.610 2.740 1.00 63.12 84 LEU A CA 1
ATOM 613 C C . LEU A 1 84 ? 2.383 8.062 2.107 1.00 63.12 84 LEU A C 1
ATOM 615 O O . LEU A 1 84 ? 1.291 7.632 2.489 1.00 63.12 84 LEU A O 1
ATOM 619 N N . SER A 1 85 ? 2.469 8.908 1.086 1.00 70.69 85 SER A N 1
ATOM 620 C CA . SER A 1 85 ? 1.306 9.199 0.253 1.00 70.69 85 SER A CA 1
ATOM 621 C C . SER A 1 85 ? 1.126 8.094 -0.789 1.00 70.69 85 SER A C 1
ATOM 623 O O . SER A 1 85 ? 1.729 8.135 -1.862 1.00 70.69 85 SER A O 1
ATOM 625 N N . PHE A 1 86 ? 0.268 7.108 -0.496 1.00 68.56 86 PHE A N 1
ATOM 626 C CA . PHE A 1 86 ? -0.097 6.039 -1.442 1.00 68.56 86 PHE A CA 1
ATOM 627 C C . PHE A 1 86 ? -0.534 6.595 -2.792 1.00 68.56 86 PHE A C 1
ATOM 629 O O . PHE A 1 86 ? -0.111 6.109 -3.837 1.00 68.56 86 PHE A O 1
ATOM 636 N N . THR A 1 87 ? -1.364 7.638 -2.761 1.00 69.19 87 THR A N 1
ATOM 637 C CA . THR A 1 87 ? -1.853 8.312 -3.960 1.00 69.19 87 THR A CA 1
ATOM 638 C C . THR A 1 87 ? -0.695 8.838 -4.794 1.00 69.19 87 THR A C 1
ATOM 640 O O . THR A 1 87 ? -0.687 8.651 -6.006 1.00 69.19 87 THR A O 1
ATOM 643 N N . GLU A 1 88 ? 0.297 9.462 -4.161 1.00 75.44 88 GLU A N 1
ATOM 644 C CA . GLU A 1 88 ? 1.422 10.062 -4.873 1.00 75.44 88 GLU A CA 1
ATOM 645 C C . GLU A 1 88 ? 2.421 9.020 -5.375 1.00 75.44 88 GLU A C 1
ATOM 647 O O . GLU A 1 88 ? 2.933 9.137 -6.485 1.00 75.44 88 GLU A O 1
ATOM 652 N N . LEU A 1 89 ? 2.675 7.974 -4.590 1.00 77.31 89 LEU A N 1
ATOM 653 C CA . LEU A 1 89 ? 3.510 6.851 -5.002 1.00 77.31 89 LEU A CA 1
ATOM 654 C C . LEU A 1 89 ? 2.904 6.145 -6.224 1.00 77.31 89 LEU A C 1
ATOM 656 O O . LEU A 1 89 ? 3.575 5.968 -7.241 1.00 77.31 89 LEU A O 1
ATOM 660 N N . VAL A 1 90 ? 1.612 5.806 -6.166 1.00 76.31 90 VAL A N 1
ATOM 661 C CA . VAL A 1 90 ? 0.908 5.165 -7.285 1.00 76.31 90 VAL A CA 1
ATOM 662 C C . VAL A 1 90 ? 0.868 6.081 -8.507 1.00 76.31 90 VAL A C 1
ATOM 664 O O . VAL A 1 90 ? 1.189 5.634 -9.608 1.00 76.31 90 VAL A O 1
ATOM 667 N N . ARG A 1 91 ? 0.573 7.377 -8.325 1.00 78.31 91 ARG A N 1
ATOM 668 C CA . ARG A 1 91 ? 0.630 8.364 -9.414 1.00 78.31 91 ARG A CA 1
ATOM 669 C C . ARG A 1 91 ? 2.015 8.439 -10.045 1.00 78.31 91 ARG A C 1
ATOM 671 O O . ARG A 1 91 ? 2.104 8.450 -11.270 1.00 78.31 91 ARG A O 1
ATOM 678 N N . ARG A 1 92 ? 3.094 8.481 -9.261 1.00 79.81 92 ARG A N 1
ATOM 679 C CA . ARG A 1 92 ? 4.467 8.498 -9.794 1.00 79.81 92 ARG A CA 1
ATOM 680 C C . ARG A 1 92 ? 4.790 7.234 -10.576 1.00 79.81 92 ARG A C 1
ATOM 682 O O . ARG A 1 92 ? 5.368 7.330 -11.654 1.00 79.81 92 ARG A O 1
ATOM 689 N N . MET A 1 93 ? 4.366 6.069 -10.094 1.00 78.50 93 MET A N 1
ATOM 690 C CA . MET A 1 93 ? 4.579 4.814 -10.814 1.00 78.50 93 MET A CA 1
ATOM 691 C C . MET A 1 93 ? 3.822 4.766 -12.137 1.00 78.50 93 MET A C 1
ATOM 693 O O . MET A 1 93 ? 4.427 4.455 -13.162 1.00 78.50 93 MET A O 1
ATOM 697 N N . GLU A 1 94 ? 2.542 5.133 -12.162 1.00 77.62 94 GLU A N 1
ATOM 698 C CA . GLU A 1 94 ? 1.771 5.172 -13.411 1.00 77.62 94 GLU A CA 1
ATOM 699 C C . GLU A 1 94 ? 2.316 6.217 -14.401 1.00 77.62 94 GLU A C 1
ATOM 701 O O . GLU A 1 94 ? 2.264 6.006 -15.612 1.00 77.62 94 GLU A O 1
ATOM 706 N N . ASN A 1 95 ? 2.923 7.299 -13.902 1.00 81.69 95 ASN A N 1
ATOM 707 C CA . ASN A 1 95 ? 3.547 8.349 -14.715 1.00 81.69 95 ASN A CA 1
ATOM 708 C C . ASN A 1 95 ? 5.060 8.161 -14.942 1.00 81.69 95 ASN A C 1
ATOM 710 O O . ASN A 1 95 ? 5.713 9.042 -15.498 1.00 81.69 95 ASN A O 1
ATOM 714 N N . SER A 1 96 ? 5.633 7.016 -14.564 1.00 78.56 96 SER A N 1
ATOM 715 C CA . SER A 1 96 ? 7.083 6.758 -14.636 1.00 78.56 96 SER A CA 1
ATOM 716 C C . SER A 1 96 ? 7.643 6.649 -16.061 1.00 78.56 96 SER A C 1
ATOM 718 O O . SER A 1 96 ? 8.851 6.510 -16.249 1.00 78.56 96 SER A O 1
ATOM 720 N N . GLY A 1 97 ? 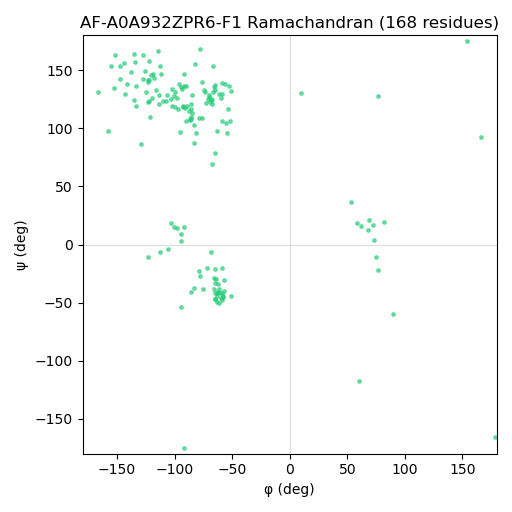6.777 6.656 -17.081 1.00 78.31 97 GLY A N 1
ATOM 721 C CA . GLY A 1 97 ? 7.162 6.448 -18.478 1.00 78.31 97 GLY A CA 1
ATOM 722 C C . GLY A 1 97 ? 7.521 4.995 -18.813 1.00 78.31 97 GLY A C 1
ATOM 723 O O . GLY A 1 97 ? 7.907 4.706 -19.947 1.00 78.31 97 GLY A O 1
ATOM 724 N N . ILE A 1 98 ? 7.375 4.061 -17.865 1.00 84.00 98 ILE A N 1
ATOM 725 C CA . ILE A 1 98 ? 7.576 2.633 -18.120 1.00 84.00 98 ILE A CA 1
ATOM 726 C C . ILE A 1 98 ? 6.445 2.134 -19.020 1.00 84.00 98 ILE A C 1
ATOM 728 O O . ILE A 1 98 ? 5.256 2.243 -18.713 1.00 84.00 98 ILE A O 1
ATOM 732 N N . ARG A 1 99 ? 6.826 1.572 -20.170 1.00 82.25 99 ARG A N 1
ATOM 733 C CA . ARG A 1 99 ? 5.875 1.166 -21.203 1.00 82.25 99 ARG A CA 1
ATOM 734 C C . ARG A 1 99 ? 4.886 0.135 -20.663 1.00 82.25 99 ARG A C 1
ATOM 736 O O . ARG A 1 99 ? 5.277 -0.932 -20.186 1.00 82.25 99 ARG A O 1
ATOM 743 N N . ASN A 1 100 ? 3.602 0.449 -20.837 1.00 82.19 100 ASN A N 1
ATOM 744 C CA . ASN A 1 100 ? 2.466 -0.361 -20.402 1.00 82.19 100 ASN A CA 1
ATOM 745 C C . ASN A 1 100 ? 2.432 -0.637 -18.891 1.00 82.19 100 ASN A C 1
ATOM 747 O O . ASN A 1 100 ? 1.736 -1.566 -18.487 1.00 82.19 100 ASN A O 1
ATOM 751 N N . LEU A 1 101 ? 3.153 0.140 -18.070 1.00 84.69 101 LEU A N 1
ATOM 752 C CA . LEU A 1 101 ? 3.053 0.011 -16.623 1.00 84.69 101 LEU A CA 1
ATOM 753 C C . LEU A 1 101 ? 1.675 0.479 -16.157 1.00 84.69 101 LEU A C 1
ATOM 755 O O . LEU A 1 101 ? 1.250 1.592 -16.462 1.00 84.69 101 LEU A O 1
ATOM 759 N N . ARG A 1 102 ? 0.972 -0.386 -15.435 1.00 84.56 102 ARG A N 1
ATOM 760 C CA . ARG A 1 102 ? -0.295 -0.076 -14.772 1.00 84.56 102 ARG A CA 1
ATOM 761 C C . ARG A 1 102 ? -0.319 -0.767 -13.429 1.00 84.56 102 ARG A C 1
ATOM 763 O O . ARG A 1 102 ? 0.049 -1.936 -13.346 1.00 84.56 102 ARG A O 1
ATOM 770 N N . VAL A 1 103 ? -0.806 -0.071 -12.412 1.00 87.25 103 VAL A N 1
ATOM 771 C CA . VAL A 1 103 ? -1.067 -0.678 -11.109 1.00 87.25 103 VAL A CA 1
ATOM 772 C C . VAL A 1 103 ? -2.458 -1.293 -11.164 1.00 87.25 103 VAL A C 1
ATOM 774 O O . VAL A 1 103 ? -3.426 -0.602 -11.463 1.00 87.25 103 VAL A O 1
ATOM 777 N N . LEU A 1 104 ? -2.588 -2.598 -10.940 1.00 88.44 104 LEU A N 1
ATOM 778 C CA . LEU A 1 104 ? -3.857 -3.330 -10.954 1.00 88.44 104 LEU A CA 1
ATOM 779 C C . LEU A 1 104 ? -4.574 -3.271 -9.606 1.00 88.44 104 LEU A C 1
ATOM 781 O O . LEU A 1 104 ? -5.793 -3.085 -9.565 1.00 88.44 104 LEU A O 1
ATOM 785 N N . GLY A 1 105 ? -3.806 -3.392 -8.532 1.00 87.62 105 GLY A N 1
ATOM 786 C CA . GLY A 1 105 ? -4.286 -3.479 -7.166 1.00 87.62 105 GLY A CA 1
ATOM 787 C C . GLY A 1 105 ? -3.215 -2.999 -6.202 1.00 87.62 105 GLY A C 1
ATOM 788 O O . GLY A 1 105 ? -2.028 -3.024 -6.512 1.00 87.62 105 GLY A O 1
ATOM 789 N N . VAL A 1 106 ? -3.655 -2.520 -5.043 1.00 88.56 106 VAL A N 1
ATOM 790 C CA . VAL A 1 106 ? -2.766 -2.103 -3.961 1.00 88.56 106 VAL A CA 1
ATOM 791 C C . VAL A 1 106 ? -3.306 -2.716 -2.682 1.00 88.56 106 VAL A C 1
ATOM 793 O O . VAL A 1 106 ? -4.448 -2.452 -2.286 1.00 88.56 106 VAL A O 1
ATOM 796 N N . THR A 1 107 ? -2.487 -3.549 -2.055 1.00 90.81 107 THR A N 1
ATOM 797 C CA . THR A 1 107 ? -2.685 -3.993 -0.681 1.00 90.81 107 THR A CA 1
ATOM 798 C C . THR A 1 107 ? -1.580 -3.436 0.193 1.00 90.81 107 THR A C 1
ATOM 800 O O . THR A 1 107 ? -0.497 -3.092 -0.271 1.00 90.81 107 THR A O 1
ATOM 803 N N . PHE A 1 108 ? -1.885 -3.276 1.464 1.00 86.94 108 PHE A N 1
ATOM 804 C CA . PHE A 1 108 ? -1.009 -2.600 2.394 1.00 86.94 108 PHE A CA 1
ATOM 805 C C . PHE A 1 108 ? -1.090 -3.285 3.745 1.00 86.94 108 PHE A C 1
ATOM 807 O O . PHE A 1 108 ? -2.189 -3.494 4.245 1.00 86.94 108 PHE A O 1
ATOM 814 N N . THR A 1 109 ? 0.049 -3.623 4.330 1.00 89.88 109 THR A N 1
ATOM 815 C CA . THR A 1 109 ? 0.139 -4.185 5.676 1.00 89.88 109 THR A CA 1
ATOM 816 C C . THR A 1 109 ? 0.844 -3.183 6.565 1.00 89.88 109 THR A C 1
ATOM 818 O O . THR A 1 109 ? 1.927 -2.723 6.216 1.00 89.88 109 THR A O 1
ATOM 821 N N . ALA A 1 110 ? 0.267 -2.854 7.715 1.00 88.62 110 ALA A N 1
ATOM 822 C CA . ALA A 1 110 ? 0.941 -2.007 8.688 1.00 88.62 110 ALA A CA 1
ATOM 823 C C . ALA A 1 110 ? 0.500 -2.268 10.114 1.00 88.62 110 ALA A C 1
ATOM 825 O O . ALA A 1 110 ? -0.551 -2.856 10.370 1.00 88.62 110 ALA A O 1
ATOM 826 N N . VAL A 1 111 ? 1.330 -1.787 11.032 1.00 88.31 111 VAL A N 1
ATOM 827 C CA . VAL A 1 111 ? 1.060 -1.800 12.464 1.00 88.31 111 VAL A CA 1
ATOM 828 C C . VAL A 1 111 ? 0.437 -0.469 12.867 1.00 88.31 111 VAL A C 1
ATOM 830 O O . VAL A 1 111 ? 0.876 0.597 12.433 1.00 88.31 111 VAL A O 1
ATOM 833 N N . GLY A 1 112 ? -0.610 -0.524 13.681 1.00 89.38 112 GLY A N 1
ATOM 834 C CA . GLY A 1 112 ? -1.334 0.667 14.099 1.00 89.38 112 GLY A CA 1
ATOM 835 C C . GLY A 1 112 ? -2.514 0.351 15.003 1.00 89.38 112 GLY A C 1
ATOM 836 O O . GLY A 1 112 ? -2.633 -0.751 15.535 1.00 89.38 112 GLY A O 1
ATOM 837 N N . SER A 1 113 ? -3.389 1.337 15.182 1.00 90.88 113 SER A N 1
ATOM 838 C CA . SER A 1 113 ? -4.576 1.226 16.039 1.00 90.88 113 SER A CA 1
ATOM 839 C C . SER A 1 113 ? -5.803 1.851 15.382 1.00 90.88 113 SER A C 1
ATOM 841 O O . SER A 1 113 ? -5.688 2.820 14.628 1.00 90.88 113 SER A O 1
ATOM 843 N N . LEU A 1 114 ? -6.987 1.307 15.676 1.00 91.75 114 LEU A N 1
ATOM 844 C CA . LEU A 1 114 ? -8.250 1.940 15.296 1.00 91.75 114 LEU A CA 1
ATOM 845 C C . LEU A 1 114 ? -8.514 3.137 16.207 1.00 91.75 114 LEU A C 1
ATOM 847 O O . LEU A 1 114 ? -8.435 3.029 17.429 1.00 91.75 114 LEU A O 1
ATOM 851 N N . ARG A 1 115 ? -8.879 4.267 15.606 1.00 91.50 115 ARG A N 1
ATOM 852 C CA . ARG A 1 115 ? -9.374 5.449 16.308 1.00 91.50 115 ARG A CA 1
ATOM 853 C C . ARG A 1 115 ? -10.595 6.011 15.604 1.00 91.50 115 ARG A C 1
ATOM 855 O O . ARG A 1 115 ? -10.863 5.704 14.445 1.00 91.50 115 ARG A O 1
ATOM 862 N N . GLU A 1 116 ? -11.314 6.866 16.312 1.00 90.50 116 GLU A N 1
ATOM 863 C CA . GLU A 1 116 ? -12.338 7.709 15.714 1.00 90.50 116 GLU A CA 1
ATOM 864 C C . GLU A 1 116 ? -11.769 9.111 15.493 1.00 90.50 116 GLU A C 1
ATOM 866 O O . GLU A 1 116 ? -11.160 9.697 16.391 1.00 90.50 116 GLU A O 1
ATOM 871 N N . GLN A 1 117 ? -11.959 9.646 14.291 1.00 87.62 117 GLN A N 1
ATOM 872 C CA . GLN A 1 117 ? -11.593 11.011 13.939 1.00 87.62 117 GLN A CA 1
ATOM 873 C C . GLN A 1 117 ? -12.748 11.625 13.151 1.00 87.62 117 GLN A C 1
ATOM 875 O O . GLN A 1 117 ? -13.200 11.054 12.163 1.00 87.62 117 GLN A O 1
ATOM 880 N N . GLU A 1 118 ? -13.265 12.764 13.620 1.00 87.19 118 GLU A N 1
ATOM 881 C CA . GLU A 1 118 ? -14.415 13.454 13.006 1.00 87.19 118 GLU A CA 1
ATOM 882 C C . GLU A 1 118 ? -15.653 12.547 12.820 1.00 87.19 118 GLU A C 1
ATOM 884 O O . GLU A 1 118 ? -16.372 12.636 11.823 1.00 87.19 118 GLU A O 1
ATOM 889 N N . GLY A 1 119 ? -15.896 11.638 13.775 1.00 84.81 119 GLY A N 1
ATOM 890 C CA . GLY A 1 119 ? -17.011 10.686 13.729 1.00 84.81 119 GLY A CA 1
ATOM 891 C C . GLY A 1 119 ? -16.844 9.567 12.696 1.00 84.81 119 GLY A C 1
ATOM 892 O O . GLY A 1 119 ? -17.829 8.934 12.314 1.00 84.81 119 GLY A O 1
ATOM 893 N N . ARG A 1 120 ? -15.623 9.340 12.193 1.00 87.81 120 ARG A N 1
ATOM 894 C CA . ARG A 1 120 ? -15.308 8.289 11.218 1.00 87.81 120 ARG A CA 1
ATOM 895 C C . ARG A 1 120 ? -14.209 7.360 11.741 1.00 87.81 120 ARG A C 1
ATOM 897 O O . ARG A 1 120 ? -13.254 7.843 12.354 1.00 87.81 120 ARG A O 1
ATOM 904 N N . PRO A 1 121 ? -14.301 6.045 11.474 1.00 91.50 121 PRO A N 1
ATOM 905 C CA . PRO A 1 121 ? -13.248 5.108 11.834 1.00 91.50 121 PRO A CA 1
ATOM 906 C C . PRO A 1 121 ? -12.008 5.331 10.961 1.00 91.50 121 PRO A C 1
ATOM 908 O O . PRO A 1 121 ? -12.075 5.313 9.727 1.00 91.50 121 PRO A O 1
ATOM 911 N N . VAL A 1 122 ? -10.864 5.513 11.612 1.00 91.44 122 VAL A N 1
ATOM 912 C CA . VAL A 1 122 ? -9.556 5.652 10.972 1.00 91.44 122 VAL A CA 1
ATOM 913 C C . VAL A 1 122 ? -8.562 4.665 11.570 1.00 91.44 122 VAL A C 1
ATOM 915 O O . VAL A 1 122 ? -8.556 4.415 12.775 1.00 91.44 122 VAL A O 1
ATOM 918 N N . PHE A 1 123 ? -7.694 4.111 10.732 1.00 89.50 123 PHE A N 1
ATOM 919 C CA . PHE A 1 123 ? -6.533 3.359 11.189 1.00 89.50 123 PHE A CA 1
ATOM 920 C C . PHE A 1 123 ? -5.339 4.304 11.281 1.00 89.50 123 PHE A C 1
ATOM 922 O O . PHE A 1 123 ? -4.944 4.891 10.275 1.00 89.50 123 PHE A O 1
ATOM 929 N N . VAL A 1 124 ? -4.783 4.474 12.477 1.00 88.94 124 VAL A N 1
ATOM 930 C CA . VAL A 1 124 ? -3.624 5.340 12.712 1.00 88.94 124 VAL A CA 1
ATOM 931 C C . VAL A 1 124 ? -2.365 4.490 12.713 1.00 88.94 124 VAL A C 1
ATOM 933 O O . VAL A 1 124 ? -2.212 3.622 13.577 1.00 88.94 124 VAL A O 1
ATOM 936 N N . LEU A 1 125 ? -1.486 4.748 11.746 1.00 85.62 125 LEU A N 1
ATOM 937 C CA . LEU A 1 125 ? -0.211 4.057 11.588 1.00 85.62 125 LEU A CA 1
ATOM 938 C C . LEU A 1 125 ? 0.726 4.367 12.753 1.00 85.62 125 LEU A C 1
ATOM 940 O O . LEU A 1 125 ? 0.894 5.520 13.164 1.00 85.62 125 LEU A O 1
ATOM 944 N N . GLU A 1 126 ? 1.374 3.326 13.261 1.00 82.69 126 GLU A N 1
ATOM 945 C CA . GLU A 1 126 ? 2.513 3.475 14.154 1.00 82.69 126 GLU A CA 1
ATOM 946 C C . GLU A 1 126 ? 3.692 4.107 13.393 1.00 82.69 126 GLU A C 1
ATOM 948 O O . GLU A 1 126 ? 3.783 4.014 12.173 1.00 82.69 126 GLU A O 1
ATOM 953 N N . GLY A 1 127 ? 4.588 4.807 14.086 1.00 74.75 127 GLY A N 1
ATOM 954 C CA . GLY A 1 127 ? 5.763 5.440 13.474 1.00 74.75 127 GLY A CA 1
ATOM 955 C C . GLY A 1 127 ? 5.524 6.869 12.981 1.00 74.75 127 GLY A C 1
ATOM 956 O O . GLY A 1 127 ? 6.180 7.777 13.478 1.00 74.75 127 GLY A O 1
ATOM 957 N N . ASN A 1 128 ? 4.583 7.093 12.057 1.00 72.38 128 ASN A N 1
ATOM 958 C CA . ASN A 1 128 ? 4.361 8.425 11.459 1.00 72.38 128 ASN A CA 1
ATOM 959 C C . ASN A 1 128 ? 3.015 9.084 11.826 1.00 72.38 128 ASN A C 1
ATOM 961 O O . ASN A 1 128 ? 2.785 10.240 11.476 1.00 72.38 128 ASN A O 1
ATOM 965 N N . GLY A 1 129 ? 2.125 8.371 12.527 1.00 76.88 129 GLY A N 1
ATOM 966 C CA . GLY A 1 129 ? 0.834 8.901 12.979 1.00 76.88 129 GLY A CA 1
ATOM 967 C C . GLY A 1 129 ? -0.163 9.197 11.855 1.00 76.88 129 GLY A C 1
ATOM 968 O O . GLY A 1 129 ? -1.175 9.853 12.098 1.00 76.88 129 GLY A O 1
ATOM 969 N N . GLN A 1 130 ? 0.103 8.737 10.632 1.00 81.06 130 GLN A N 1
ATOM 970 C CA . GLN A 1 130 ? -0.783 8.932 9.493 1.00 81.06 130 GLN A CA 1
ATOM 971 C C . GLN A 1 130 ? -2.094 8.164 9.702 1.00 81.06 130 GLN A C 1
ATOM 973 O O . GLN A 1 130 ? -2.089 6.973 10.012 1.00 81.06 130 GLN A O 1
ATOM 978 N N . SER A 1 131 ? -3.220 8.846 9.493 1.00 85.31 131 SER A N 1
ATOM 979 C CA . SER A 1 131 ? -4.558 8.254 9.568 1.00 85.31 131 SER A CA 1
ATOM 980 C C . SER A 1 131 ? -5.028 7.788 8.190 1.00 85.31 131 SER A C 1
ATOM 982 O O . SER A 1 131 ? -4.950 8.536 7.214 1.00 85.31 131 SER A O 1
ATOM 984 N N . LEU A 1 132 ? -5.571 6.574 8.115 1.00 85.25 132 LEU A N 1
ATOM 985 C CA . LEU A 1 132 ? -6.194 6.006 6.920 1.00 85.25 132 LEU A CA 1
ATOM 986 C C . LEU A 1 132 ? -7.698 5.822 7.152 1.00 85.25 132 LEU A C 1
ATOM 988 O O . LEU A 1 132 ? -8.076 5.093 8.072 1.00 85.25 132 LEU A O 1
ATOM 992 N N . PRO A 1 133 ? -8.573 6.446 6.343 1.00 89.06 133 PRO A N 1
ATOM 993 C CA . PRO A 1 133 ? -10.013 6.300 6.509 1.00 89.06 133 PRO A CA 1
ATOM 994 C C . PRO A 1 133 ? -10.467 4.892 6.118 1.00 89.06 133 PRO A C 1
ATOM 996 O O . PRO A 1 133 ? -10.167 4.408 5.021 1.00 89.06 133 PRO A O 1
ATOM 999 N N . ILE A 1 134 ? -11.220 4.241 7.007 1.00 89.44 134 ILE A N 1
ATOM 1000 C CA . ILE A 1 134 ? -11.710 2.877 6.800 1.00 89.44 134 ILE A CA 1
ATOM 1001 C C . ILE A 1 134 ? -13.101 2.943 6.174 1.00 89.44 134 ILE A C 1
ATOM 1003 O O . ILE A 1 134 ? -14.035 3.482 6.763 1.00 89.44 134 ILE A O 1
ATOM 1007 N N . ALA A 1 135 ? -13.243 2.384 4.975 1.00 88.06 135 ALA A N 1
ATOM 1008 C CA . ALA A 1 135 ? -14.536 2.272 4.3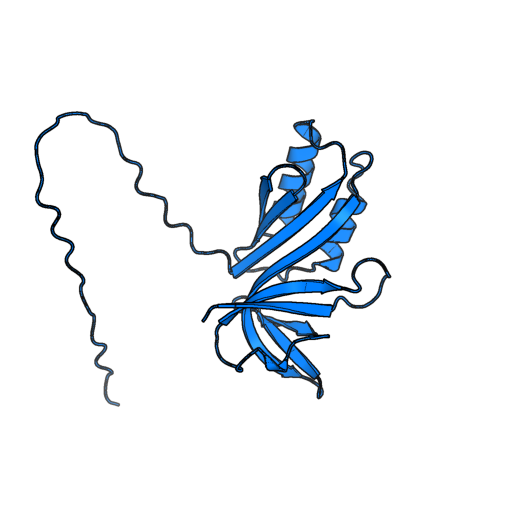09 1.00 88.06 135 ALA A CA 1
ATOM 1009 C C . ALA A 1 135 ? -15.322 1.047 4.796 1.00 88.06 135 ALA A C 1
ATOM 1011 O O . ALA A 1 135 ? -16.540 1.113 4.927 1.00 88.06 135 ALA A O 1
ATOM 1012 N N . GLU A 1 136 ? -14.629 -0.068 5.051 1.00 87.50 136 GLU A N 1
ATOM 1013 C CA . GLU A 1 136 ? -15.234 -1.368 5.357 1.00 87.50 136 GLU A CA 1
ATOM 1014 C C . GLU A 1 136 ? -14.358 -2.172 6.334 1.00 87.50 136 GLU A C 1
ATOM 1016 O O . GLU A 1 136 ? -13.127 -2.163 6.235 1.00 87.50 136 GLU A O 1
ATOM 1021 N N . GLY A 1 137 ? -15.003 -2.898 7.256 1.00 85.81 137 GLY A N 1
ATOM 1022 C CA . GLY A 1 137 ? -14.341 -3.799 8.208 1.00 85.81 137 GLY A CA 1
ATOM 1023 C C . GLY A 1 137 ? -13.753 -3.123 9.451 1.00 85.81 137 GLY A C 1
ATOM 1024 O O . GLY A 1 137 ? -12.873 -3.700 10.086 1.00 85.81 137 GLY A O 1
ATOM 1025 N N . ALA A 1 138 ? -14.198 -1.910 9.796 1.00 84.38 138 ALA A N 1
ATOM 1026 C CA . ALA A 1 138 ? -13.736 -1.194 10.991 1.00 84.38 138 ALA A CA 1
ATOM 1027 C C . ALA A 1 138 ? -14.069 -1.934 12.299 1.00 84.38 138 ALA A C 1
ATOM 1029 O O . ALA A 1 138 ? -13.275 -1.910 13.231 1.00 84.38 138 ALA A O 1
ATOM 1030 N N . ASP 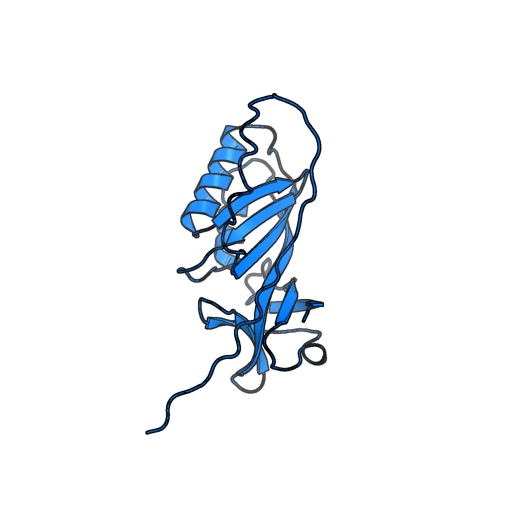A 1 139 ? -15.204 -2.636 12.335 1.00 88.06 139 ASP A N 1
ATOM 1031 C CA . ASP A 1 139 ? -15.672 -3.495 13.432 1.00 88.06 139 ASP A CA 1
ATOM 1032 C C . ASP A 1 139 ? -14.701 -4.631 13.779 1.00 88.06 139 ASP A C 1
ATOM 1034 O O . ASP A 1 139 ? -14.746 -5.182 14.877 1.00 88.06 139 ASP A O 1
ATOM 1038 N N . ARG A 1 140 ? -13.804 -4.971 12.849 1.00 85.56 140 ARG A N 1
ATOM 1039 C CA . ARG A 1 140 ? -12.806 -6.022 13.033 1.00 85.56 1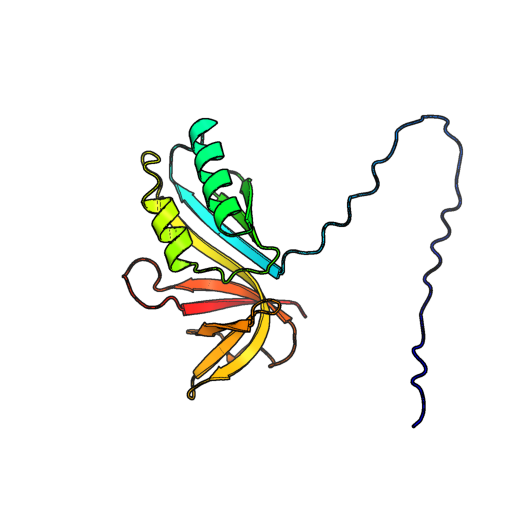40 ARG A CA 1
ATOM 1040 C C . ARG A 1 140 ? -11.620 -5.554 13.883 1.00 85.56 140 ARG A C 1
ATOM 1042 O O . ARG A 1 140 ? -10.930 -6.397 14.444 1.00 85.56 140 ARG A O 1
ATOM 1049 N N . LEU A 1 141 ? -11.364 -4.247 13.963 1.00 82.19 141 LEU A N 1
ATOM 1050 C CA . LEU A 1 141 ? -10.219 -3.674 14.676 1.00 82.19 141 LEU A CA 1
ATOM 1051 C C . LEU A 1 141 ? -10.598 -3.336 16.129 1.00 82.19 141 LEU A C 1
ATOM 1053 O O . LEU A 1 141 ? -11.634 -2.728 16.380 1.00 82.19 141 LEU A O 1
ATOM 1057 N N . THR A 1 142 ? -9.732 -3.662 17.092 1.00 84.69 142 THR A N 1
ATOM 1058 C CA . THR A 1 142 ? -10.065 -3.577 18.534 1.00 84.69 142 THR A CA 1
ATOM 1059 C C . THR A 1 142 ? -9.662 -2.271 19.233 1.00 84.69 142 THR A C 1
ATOM 1061 O O . THR A 1 142 ? -9.817 -2.142 20.443 1.00 84.69 142 THR A O 1
ATOM 1064 N N . GLY A 1 143 ? -9.111 -1.292 18.507 1.00 85.31 143 GLY A N 1
ATOM 1065 C CA . GLY A 1 143 ? -8.497 -0.091 19.103 1.00 85.31 143 GLY A CA 1
ATOM 1066 C C . GLY A 1 143 ? -7.120 -0.337 19.736 1.00 85.31 143 GLY A C 1
ATOM 1067 O O . GLY A 1 143 ? -6.395 0.614 20.022 1.00 85.31 143 GLY A O 1
ATOM 1068 N N . GLU A 1 144 ? -6.724 -1.598 19.891 1.00 89.75 144 GLU A N 1
ATOM 1069 C CA . GLU A 1 144 ? -5.386 -1.990 20.317 1.00 89.75 144 GLU A CA 1
ATOM 1070 C C . GLU A 1 144 ? -4.380 -1.891 19.164 1.00 89.75 144 GLU A C 1
ATOM 1072 O O . GLU A 1 144 ? -4.735 -1.713 17.989 1.00 89.75 144 GLU A O 1
ATOM 1077 N N . ARG A 1 145 ? -3.099 -1.994 19.528 1.00 90.12 145 ARG A N 1
ATOM 1078 C CA . ARG A 1 145 ? -1.999 -2.128 18.576 1.00 90.12 145 ARG A CA 1
ATOM 1079 C C . ARG A 1 145 ? -2.120 -3.481 17.883 1.00 90.12 145 ARG A C 1
ATOM 1081 O O . ARG A 1 145 ? -2.068 -4.500 18.555 1.00 90.12 145 ARG A O 1
ATOM 1088 N N . GLN A 1 146 ? -2.247 -3.473 16.563 1.00 90.38 146 GLN A N 1
ATOM 1089 C CA . GLN A 1 146 ? -2.372 -4.685 15.754 1.00 90.38 146 GLN A CA 1
ATOM 1090 C C . GLN A 1 146 ? -1.726 -4.486 14.384 1.00 90.38 146 GLN A C 1
ATOM 1092 O O . GLN A 1 146 ? -1.648 -3.360 13.874 1.00 90.38 146 GLN A O 1
ATOM 1097 N N . ARG A 1 147 ? -1.284 -5.584 13.770 1.00 90.19 147 ARG A N 1
ATOM 1098 C CA . ARG A 1 147 ? -0.862 -5.604 12.370 1.00 90.19 147 ARG A CA 1
ATOM 1099 C C . ARG A 1 147 ? -2.083 -5.912 11.512 1.00 90.19 147 ARG A C 1
ATOM 1101 O O . ARG A 1 147 ? -2.716 -6.949 11.656 1.00 90.19 147 ARG A O 1
ATOM 1108 N N . ALA A 1 148 ? -2.440 -5.003 10.617 1.00 90.25 148 ALA A N 1
ATOM 1109 C CA . ALA A 1 148 ? -3.604 -5.157 9.758 1.00 90.25 148 ALA A CA 1
ATOM 1110 C C . ALA A 1 148 ? -3.204 -5.077 8.287 1.00 90.25 148 ALA A C 1
ATOM 1112 O O . ALA A 1 148 ? -2.368 -4.259 7.895 1.00 90.25 148 ALA A O 1
ATOM 1113 N N . ARG A 1 149 ? -3.825 -5.935 7.471 1.00 92.44 149 ARG A N 1
ATOM 1114 C CA . ARG A 1 149 ? -3.717 -5.905 6.013 1.00 92.44 149 ARG A CA 1
ATOM 1115 C C . ARG A 1 149 ? -4.966 -5.277 5.428 1.00 92.44 149 ARG A C 1
ATOM 1117 O O . ARG A 1 149 ? -6.087 -5.665 5.751 1.00 92.44 149 ARG A O 1
ATOM 1124 N N . PHE A 1 150 ? -4.757 -4.365 4.499 1.00 92.00 150 PHE A N 1
ATOM 1125 C CA . PHE A 1 150 ? -5.773 -3.541 3.883 1.00 92.00 150 PHE A CA 1
ATOM 1126 C C . PHE A 1 150 ? -5.739 -3.665 2.367 1.00 92.00 150 PHE A C 1
ATOM 1128 O O . PHE A 1 150 ? -4.677 -3.821 1.762 1.00 92.00 150 PHE A O 1
ATOM 1135 N N . LYS A 1 151 ? -6.901 -3.516 1.740 1.00 91.44 151 LYS A N 1
ATOM 1136 C CA . LYS A 1 151 ? -7.030 -3.222 0.314 1.00 91.44 151 LYS A CA 1
ATOM 1137 C C . LYS A 1 151 ? -7.305 -1.736 0.141 1.00 91.44 151 LYS A C 1
ATOM 1139 O O . LYS A 1 151 ? -8.243 -1.216 0.741 1.00 91.44 151 LYS A O 1
ATOM 1144 N N . VAL A 1 152 ? -6.526 -1.062 -0.700 1.00 88.25 152 VAL A N 1
ATOM 1145 C CA . VAL A 1 152 ? -6.716 0.368 -0.973 1.00 88.25 152 VAL A CA 1
ATOM 1146 C C . VAL A 1 152 ? -7.768 0.552 -2.070 1.00 88.25 152 VAL A C 1
ATOM 1148 O O . VAL A 1 152 ? -7.677 -0.032 -3.155 1.00 88.25 152 VAL A O 1
ATOM 1151 N N . LYS A 1 153 ? -8.767 1.392 -1.802 1.00 85.62 153 LYS A N 1
ATOM 1152 C CA . LYS A 1 153 ? -9.843 1.796 -2.717 1.00 85.62 153 LYS A CA 1
ATOM 1153 C C . LYS A 1 153 ? -9.740 3.288 -3.045 1.00 85.62 153 LYS A C 1
ATOM 1155 O O . LYS A 1 153 ? -8.976 4.024 -2.434 1.00 85.62 153 LYS A O 1
ATOM 1160 N N . GLY A 1 154 ? -10.473 3.730 -4.069 1.00 79.88 154 GLY A N 1
ATOM 1161 C CA . GLY A 1 154 ? -10.581 5.151 -4.449 1.00 79.88 154 GLY A CA 1
ATOM 1162 C C . GLY A 1 154 ? -9.379 5.742 -5.202 1.00 79.88 154 GLY A C 1
ATOM 1163 O O . GLY A 1 154 ? -9.559 6.677 -5.982 1.00 79.88 154 GLY A O 1
ATOM 1164 N N . TRP A 1 155 ? -8.189 5.141 -5.090 1.00 77.06 155 TRP A N 1
ATOM 1165 C CA . TRP A 1 155 ? -6.926 5.708 -5.587 1.00 77.06 155 TRP A CA 1
ATOM 1166 C C . TRP A 1 155 ? -6.894 6.047 -7.095 1.00 77.06 155 TRP A C 1
ATOM 1168 O O . TRP A 1 155 ? -6.239 7.007 -7.491 1.00 77.06 155 TRP A O 1
ATOM 1178 N N . ARG A 1 156 ? -7.636 5.322 -7.949 1.00 71.38 156 ARG A N 1
ATOM 1179 C CA . ARG A 1 156 ? -7.683 5.573 -9.409 1.00 71.38 156 ARG A CA 1
ATOM 1180 C C . ARG A 1 156 ? -8.549 6.753 -9.838 1.00 71.38 156 ARG A C 1
ATOM 1182 O O . ARG A 1 156 ? -8.361 7.278 -10.929 1.00 71.38 156 ARG A O 1
ATOM 1189 N N . ARG A 1 157 ? -9.570 7.113 -9.059 1.00 68.69 157 ARG A N 1
ATOM 1190 C CA . ARG A 1 157 ? -10.639 8.023 -9.519 1.00 68.69 157 ARG A CA 1
ATOM 1191 C C . ARG A 1 157 ? -10.438 9.470 -9.074 1.00 68.69 157 ARG A C 1
ATOM 1193 O O . ARG A 1 157 ? -11.385 10.244 -9.116 1.00 68.69 157 ARG A O 1
ATOM 1200 N N . GLY A 1 158 ? -9.237 9.821 -8.608 1.00 63.81 158 GLY A N 1
ATOM 1201 C CA . GLY A 1 158 ? -8.992 11.119 -7.970 1.00 63.81 158 GLY A CA 1
ATOM 1202 C C . GLY A 1 158 ? -9.823 11.329 -6.699 1.00 63.81 158 GLY A C 1
ATOM 1203 O O . GLY A 1 158 ? -9.966 12.460 -6.254 1.00 63.81 158 GLY A O 1
ATOM 1204 N N . GLN A 1 159 ? -10.390 10.249 -6.155 1.00 69.56 159 GLN A N 1
ATOM 1205 C CA . GLN A 1 159 ? -11.072 10.236 -4.870 1.00 69.56 159 GLN A CA 1
ATOM 1206 C C . GLN A 1 159 ? -10.029 10.103 -3.764 1.00 69.56 159 GLN A C 1
ATOM 1208 O O . GLN A 1 159 ? -8.952 9.541 -3.993 1.00 69.56 159 GLN A O 1
ATOM 1213 N N . ASP A 1 160 ? -10.370 10.570 -2.567 1.00 73.56 160 ASP A N 1
ATOM 1214 C CA . ASP A 1 160 ? -9.557 10.297 -1.390 1.00 73.56 160 ASP A CA 1
ATOM 1215 C C . ASP A 1 160 ? -9.439 8.780 -1.185 1.00 73.56 160 ASP A C 1
ATOM 1217 O O . ASP A 1 160 ? -10.451 8.066 -1.233 1.00 73.56 160 ASP A O 1
ATOM 1221 N N . PRO A 1 161 ? -8.214 8.254 -1.019 1.00 79.38 161 PRO A N 1
ATOM 1222 C CA . PRO A 1 161 ? -8.017 6.832 -0.823 1.00 79.38 161 PRO A CA 1
ATOM 1223 C C . PRO A 1 161 ? -8.660 6.399 0.493 1.00 79.38 161 PRO A C 1
ATOM 1225 O O . PRO A 1 161 ? -8.518 7.058 1.522 1.00 79.38 161 PRO A O 1
ATOM 1228 N N . SER A 1 162 ? -9.334 5.256 0.461 1.00 83.75 162 SER A N 1
ATOM 1229 C CA . SER A 1 162 ? -9.872 4.595 1.647 1.00 83.75 162 SER A CA 1
ATOM 1230 C C . SER A 1 162 ? -9.413 3.150 1.697 1.00 83.75 162 SER A C 1
ATOM 1232 O O . SER A 1 162 ? -8.947 2.598 0.696 1.00 83.75 162 SER A O 1
ATOM 1234 N N . VAL A 1 163 ? -9.519 2.533 2.869 1.00 88.38 163 VAL A N 1
ATOM 1235 C CA . VAL A 1 163 ? -9.074 1.157 3.075 1.00 88.38 163 VAL A CA 1
ATOM 1236 C C .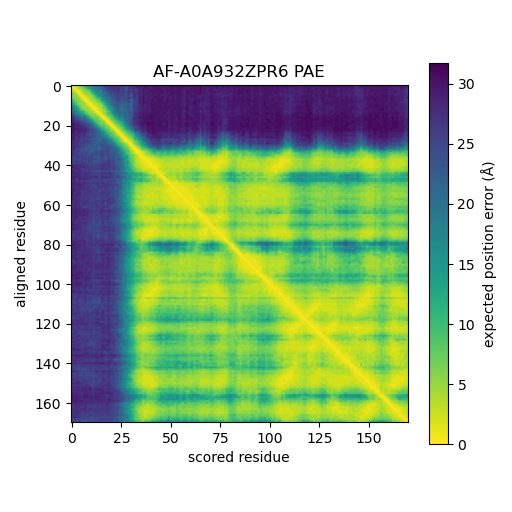 VAL A 1 163 ? -10.219 0.228 3.460 1.00 88.38 163 VAL A C 1
ATOM 1238 O O . VAL A 1 163 ? -11.136 0.600 4.189 1.00 88.38 163 VAL A O 1
ATOM 1241 N N . GLU A 1 164 ? -10.151 -0.998 2.955 1.00 90.75 164 GLU A N 1
ATOM 1242 C CA . GLU A 1 164 ? -10.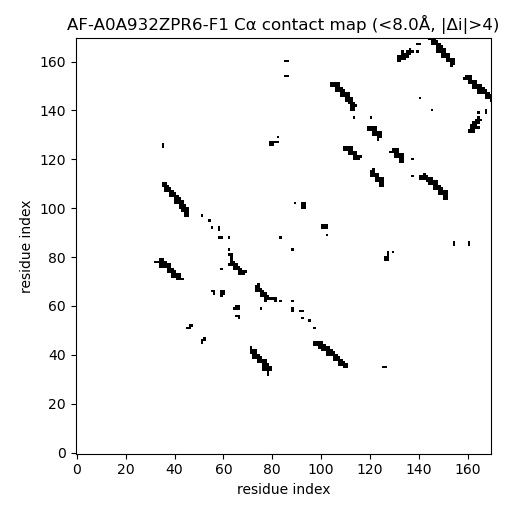955 -2.143 3.386 1.00 90.75 164 GLU A CA 1
ATOM 1243 C C . GLU A 1 164 ? -10.048 -3.090 4.177 1.00 90.75 164 GLU A C 1
ATOM 1245 O O . GLU A 1 164 ? -8.983 -3.468 3.684 1.00 90.75 164 GLU A O 1
ATOM 1250 N N . VAL A 1 165 ? -10.459 -3.483 5.384 1.00 91.06 165 VAL A N 1
ATOM 1251 C CA . VAL A 1 165 ? -9.704 -4.437 6.212 1.00 91.06 165 VAL A CA 1
ATOM 1252 C C . VAL A 1 165 ? -9.836 -5.847 5.633 1.00 91.06 165 VAL A C 1
ATOM 1254 O O . VAL A 1 165 ? -10.939 -6.385 5.551 1.00 91.06 165 VAL A O 1
ATOM 1257 N N . LEU A 1 166 ? -8.712 -6.478 5.285 1.00 90.69 166 LEU A N 1
ATOM 1258 C CA . LEU A 1 166 ? -8.654 -7.857 4.791 1.00 90.69 166 LEU A CA 1
ATOM 1259 C C . LEU A 1 166 ? -8.381 -8.850 5.922 1.00 90.69 166 LEU A C 1
ATOM 1261 O O . LEU A 1 166 ? -9.157 -9.790 6.112 1.00 90.69 166 LEU A O 1
ATOM 1265 N N . THR A 1 167 ? -7.309 -8.637 6.686 1.00 90.31 167 THR A N 1
ATOM 1266 C CA . THR A 1 167 ? -6.871 -9.511 7.787 1.00 90.31 167 THR A CA 1
ATOM 1267 C C . THR A 1 167 ? -6.298 -8.691 8.937 1.00 90.31 167 THR A C 1
ATOM 1269 O O . THR A 1 167 ? -5.854 -7.561 8.734 1.00 90.31 167 THR A O 1
ATOM 1272 N N . ILE A 1 168 ? -6.325 -9.267 10.138 1.00 87.25 168 ILE A N 1
ATOM 1273 C CA . ILE A 1 168 ? -5.791 -8.672 11.365 1.00 87.25 168 ILE A CA 1
ATOM 1274 C C . ILE A 1 168 ? -4.976 -9.739 12.080 1.00 87.25 168 ILE A C 1
ATOM 1276 O O . ILE A 1 168 ? -5.410 -10.888 12.181 1.00 87.25 168 ILE A O 1
ATOM 1280 N N . GLU A 1 169 ? -3.815 -9.332 12.560 1.00 86.38 169 GLU A N 1
ATOM 1281 C CA . GLU A 1 169 ? -2.883 -10.114 13.350 1.00 86.38 169 GLU A CA 1
ATOM 1282 C C . GLU A 1 169 ? -2.617 -9.343 14.657 1.00 86.38 169 GLU A C 1
ATOM 1284 O O . GLU A 1 169 ? -2.390 -8.126 14.598 1.00 86.38 169 GLU A O 1
ATOM 1289 N N . PRO A 1 170 ? -2.709 -10.008 15.823 1.00 73.56 170 PRO A N 1
ATOM 1290 C CA . PRO A 1 170 ? -2.441 -9.384 17.117 1.00 73.56 170 PRO A CA 1
ATOM 1291 C C . PRO A 1 170 ? -0.966 -8.992 17.284 1.00 73.56 170 PRO A C 1
ATOM 1293 O O . PRO A 1 170 ? -0.090 -9.680 16.710 1.00 73.56 170 PRO A O 1
#

Radius of gyration: 20.51 Å; Cα contacts (8 Å, |Δi|>4): 293; chains: 1; bounding box: 52×46×65 Å

pLDDT: mean 74.66, std 18.74, range [30.69, 92.44]

Solvent-accessible surface area (backbone atoms only — not comparable to full-atom values): 10145 Å² total; per-residue (Å²): 141,79,83,84,86,79,88,80,84,80,84,83,84,83,80,85,82,80,89,77,98,66,96,67,83,72,74,69,77,78,82,65,78,76,56,46,30,37,39,38,32,38,42,47,54,65,66,87,44,67,68,48,47,50,53,54,38,54,54,32,46,76,63,55,18,51,61,47,80,55,90,60,29,37,37,32,40,25,61,69,85,66,84,78,52,63,61,57,53,53,51,49,57,57,65,62,75,54,60,71,40,41,76,76,45,44,36,38,36,36,38,24,26,47,45,76,54,97,93,36,53,23,40,31,33,52,93,65,63,51,72,43,45,48,77,39,56,61,89,77,53,84,49,50,76,28,39,35,32,29,39,62,39,46,59,89,75,82,43,78,61,31,29,33,58,74,49,78,43,120

Sequence (170 aa):
MDFREIVAVSVVVLIAGCGGEGAGTVEAPVLRPEPVATIHMDITGCLSCEMCRATMRRMAQQDGGDIRFEGDAIEIDCRGEEPLSFTELVRRMENSGIRNLRVLGVTFTAVGSLREQEGRPVFVLEGNGQSLPIAEGADRLTGERQRARFKVKGWRRGQDPSVEVLTIEP

Foldseek 3Di:
DDDDDDDDDDDDDDDDDDDDDDPDPPPDPPCDPAFQKKKKWQKDAPPVDPVLVVLLQVLLVVQQWGWDDDPRMIMTRHRDDHDDDPLVSQVCQVVVPGGRIHTPWMKMKHKFFWDDDPNFIWTQGPNHRDTAGAPEDSVVTDRDTWIWMWTWPPSPVPGRIHTYTDDIGD

Mean predicted aligned error: 12.39 Å

Secondary structure (DSSP, 8-state):
--PPPP-------------------------PPPPSEEEEEEEES---SHHHHHHHHHHHHHTTEEEEEETTEEEEEE-SSS---HHHHHHHHHTS--TT-EEEEEEEEEEEEEEEETTEEEEEETTT--EEEEEE-GGG--SS-EEEEEEEESGGGTSPPEEEEEEEE-